Protein AF-A0A1B6F7K8-F1 (afdb_monomer_lite)

Foldseek 3Di:
DDDDDDDPPPPPPPPPPPPFAWDDPVCVVVQVVVQVVVLVVVLVPDDDDVQKHKHKDWDDKTKGKDWDQFDPDPPDPDGPRFTKMKIKIKTKMKIDIDGNDPPVPDDDDDIDMDIDIDMDIGTDDD

Radius of gyration: 22.75 Å; chains: 1; bounding box: 35×59×70 Å

pLDDT: mean 77.18, std 21.21, range [31.78, 95.88]

Sequence (126 aa):
MKRSTIIFLFGLVHQVVSGGVDTDASDKENLKQIKEIFQKIMQDYVVDEEGYETTVTLETLRCTKEMLRPISSPGVGVALFVTGTFYTCHILLNYERVCKKPSSECREKQNWSSTCQASFSLFGGE

Secondary structure (DSSP, 8-state):
-------------------PEEP-GGGHHHHHHHHHHHHHHHHHT--PPTTEEEEEEEEEEEEEEEEE-----TT-S------EEEEEEEEEEEEEEEE-S-TTTPPP---EEEEEEEEEEEE---

Structure (mmCIF, N/CA/C/O backbone):
data_AF-A0A1B6F7K8-F1
#
_entry.id   AF-A0A1B6F7K8-F1
#
loop_
_atom_site.group_PDB
_atom_site.id
_atom_site.type_symbol
_atom_site.label_atom_id
_atom_site.label_alt_id
_atom_site.label_comp_id
_atom_site.label_asym_id
_atom_site.label_entity_id
_atom_site.label_seq_id
_atom_site.pdbx_PDB_ins_code
_atom_site.Cartn_x
_atom_site.Cartn_y
_atom_site.Cartn_z
_atom_site.occupancy
_atom_site.B_iso_or_equiv
_atom_site.auth_seq_id
_atom_site.auth_comp_id
_atom_site.auth_asym_id
_atom_site.auth_atom_id
_atom_site.pdbx_PDB_model_num
ATOM 1 N N . MET A 1 1 ? -10.746 -51.014 -28.600 1.00 41.94 1 MET A N 1
ATOM 2 C CA . MET A 1 1 ? -10.020 -50.108 -27.680 1.00 41.94 1 MET A CA 1
ATOM 3 C C . MET A 1 1 ? -8.995 -49.310 -28.476 1.00 41.94 1 MET A C 1
ATOM 5 O O . MET A 1 1 ? -8.011 -49.890 -28.914 1.00 41.94 1 MET A O 1
ATOM 9 N N . LYS A 1 2 ? -9.233 -48.016 -28.725 1.00 38.88 2 LYS A N 1
ATOM 10 C CA . LYS A 1 2 ? -8.229 -47.117 -29.319 1.00 38.88 2 LYS A CA 1
ATOM 11 C C . LYS A 1 2 ? -7.410 -46.510 -28.178 1.00 38.88 2 LYS A C 1
ATOM 13 O O . LYS A 1 2 ? -7.982 -45.858 -27.312 1.00 38.88 2 LYS A O 1
ATOM 18 N N . ARG A 1 3 ? -6.102 -46.774 -28.145 1.00 42.59 3 ARG A N 1
ATOM 19 C CA . ARG A 1 3 ? -5.166 -46.108 -27.230 1.00 42.59 3 ARG A CA 1
ATOM 20 C C . ARG A 1 3 ? -4.819 -44.753 -27.843 1.00 42.59 3 ARG A C 1
ATOM 22 O O . ARG A 1 3 ? -4.162 -44.714 -28.878 1.00 42.59 3 ARG A O 1
ATOM 29 N N . SER A 1 4 ? -5.309 -43.672 -27.246 1.00 34.06 4 SER A N 1
ATOM 30 C CA . SER A 1 4 ? -4.902 -42.315 -27.614 1.00 34.06 4 SER A CA 1
ATOM 31 C C . SER A 1 4 ? -3.630 -41.961 -26.852 1.00 34.06 4 SER A C 1
ATOM 33 O O . SER A 1 4 ? -3.636 -41.907 -25.625 1.00 34.06 4 SER A O 1
ATOM 35 N N . THR A 1 5 ? -2.542 -41.741 -27.584 1.00 54.03 5 THR A N 1
ATOM 36 C CA . THR A 1 5 ? -1.284 -41.222 -27.042 1.00 54.03 5 THR A CA 1
ATOM 37 C C . THR A 1 5 ? -1.395 -39.704 -26.961 1.00 54.03 5 THR A C 1
ATOM 39 O O . THR A 1 5 ? -1.469 -39.035 -27.989 1.00 54.03 5 THR A O 1
ATOM 42 N N . ILE A 1 6 ? -1.435 -39.161 -25.746 1.00 47.00 6 ILE A N 1
ATOM 43 C CA . ILE A 1 6 ? -1.378 -37.717 -25.505 1.00 47.00 6 ILE A CA 1
ATOM 44 C C . ILE A 1 6 ? 0.102 -37.340 -25.407 1.00 47.00 6 ILE A C 1
ATOM 46 O O . ILE A 1 6 ? 0.795 -37.775 -24.489 1.00 47.00 6 ILE A O 1
ATOM 50 N N . ILE A 1 7 ? 0.596 -36.570 -26.376 1.00 47.97 7 ILE A N 1
ATOM 51 C CA . ILE A 1 7 ? 1.956 -36.024 -26.369 1.00 47.97 7 ILE A CA 1
ATOM 52 C C . ILE A 1 7 ? 1.892 -34.663 -25.677 1.00 47.97 7 ILE A C 1
ATOM 54 O O . ILE A 1 7 ? 1.311 -33.720 -26.212 1.00 47.97 7 ILE A O 1
ATOM 58 N N . PHE A 1 8 ? 2.485 -34.557 -24.488 1.00 34.47 8 PHE A N 1
ATOM 59 C CA . PHE A 1 8 ? 2.730 -33.268 -23.849 1.00 34.47 8 PHE A CA 1
ATOM 60 C C . PHE A 1 8 ? 3.961 -32.642 -24.500 1.00 34.47 8 PHE A C 1
ATOM 62 O O . PHE A 1 8 ? 5.097 -33.007 -24.199 1.00 34.47 8 PHE A O 1
ATOM 69 N N . LEU A 1 9 ? 3.736 -31.706 -25.421 1.00 42.16 9 LEU A N 1
ATOM 70 C CA . LEU A 1 9 ? 4.779 -30.783 -25.843 1.00 42.16 9 LEU A CA 1
ATOM 71 C C . LEU A 1 9 ? 5.032 -29.839 -24.667 1.00 42.16 9 LEU A C 1
ATOM 73 O O . LEU A 1 9 ? 4.325 -28.849 -24.490 1.00 42.16 9 LEU A O 1
ATOM 77 N N . PHE A 1 10 ? 6.028 -30.168 -23.845 1.00 37.97 10 PHE A N 1
ATOM 78 C CA . PHE A 1 10 ? 6.666 -29.183 -22.984 1.00 37.97 10 PHE A CA 1
ATOM 79 C C . PHE A 1 10 ? 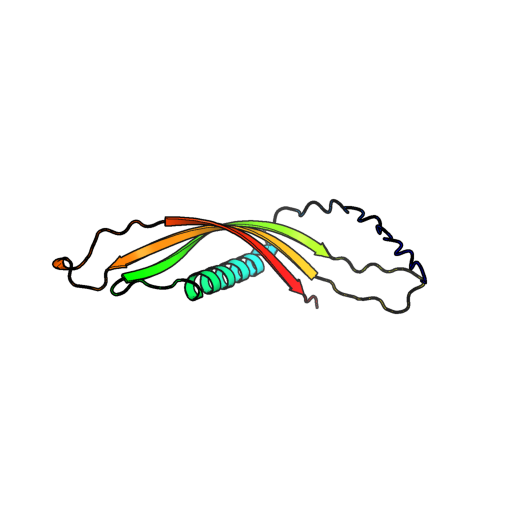7.338 -28.173 -23.909 1.00 37.97 10 PHE A C 1
ATOM 81 O O . PHE A 1 10 ? 8.484 -28.339 -24.325 1.00 37.97 10 PHE A O 1
ATOM 88 N N . GLY A 1 11 ? 6.573 -27.151 -24.291 1.00 38.12 11 GLY A N 1
ATOM 89 C CA . GLY A 1 11 ? 7.135 -25.924 -24.812 1.00 38.12 11 GLY A CA 1
ATOM 90 C C . GLY A 1 11 ? 8.142 -25.454 -23.781 1.00 38.12 11 GLY A C 1
ATOM 91 O O . GLY A 1 11 ? 7.786 -25.240 -22.623 1.00 38.12 11 GLY A O 1
ATOM 92 N N . LEU A 1 12 ? 9.401 -25.400 -24.205 1.00 37.53 12 LEU A N 1
ATOM 93 C CA . LEU A 1 12 ? 10.501 -24.802 -23.480 1.00 37.53 12 LEU A CA 1
ATOM 94 C C . LEU A 1 12 ? 10.013 -23.433 -22.997 1.00 37.53 12 LEU A C 1
ATOM 96 O O . LEU A 1 12 ? 9.980 -22.470 -23.766 1.00 37.53 12 LEU A O 1
ATOM 100 N N . VAL A 1 13 ? 9.590 -23.344 -21.738 1.00 34.94 13 VAL A N 1
ATOM 101 C CA . VAL A 1 13 ? 9.498 -22.059 -21.067 1.00 34.94 13 VAL A CA 1
ATOM 102 C C . VAL A 1 13 ? 10.957 -21.693 -20.888 1.00 34.94 13 VAL A C 1
ATOM 104 O O . VAL A 1 13 ? 11.589 -22.054 -19.897 1.00 34.94 13 VAL A O 1
ATOM 107 N N . HIS A 1 14 ? 11.536 -21.057 -21.910 1.00 31.78 14 HIS A N 1
ATOM 108 C CA . HIS A 1 14 ?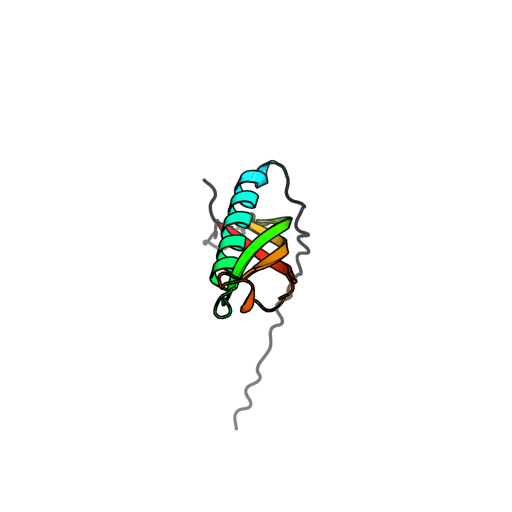 12.639 -20.160 -21.663 1.00 31.78 14 HIS A CA 1
ATOM 109 C C . HIS A 1 14 ? 12.081 -19.215 -20.610 1.00 31.78 14 HIS A C 1
ATOM 111 O O . HIS A 1 14 ? 11.287 -18.325 -20.915 1.00 31.78 14 HIS A O 1
ATOM 117 N N . GLN A 1 15 ? 12.440 -19.477 -19.354 1.00 35.72 15 GLN A N 1
ATOM 118 C CA . GLN A 1 15 ? 12.610 -18.434 -18.373 1.00 35.72 15 GLN A CA 1
ATOM 119 C C . GLN A 1 15 ? 13.548 -17.442 -19.051 1.00 35.72 15 GLN A C 1
ATOM 121 O O . GLN A 1 15 ? 14.769 -17.534 -18.952 1.00 35.72 15 GLN A O 1
ATOM 126 N N . VAL A 1 16 ? 12.972 -16.520 -19.818 1.00 34.09 16 VAL A N 1
ATOM 127 C CA . VAL A 1 16 ? 13.578 -15.220 -19.971 1.00 34.09 16 VAL A CA 1
ATOM 128 C C . VAL A 1 16 ? 13.557 -14.720 -18.542 1.00 34.09 16 VAL A C 1
ATOM 130 O O . VAL A 1 16 ? 12.523 -14.310 -18.022 1.00 34.09 16 VAL A O 1
ATOM 133 N N . VAL A 1 17 ? 14.683 -14.904 -17.857 1.00 38.81 17 VAL A N 1
ATOM 134 C CA . VAL A 1 17 ? 15.000 -14.196 -16.628 1.00 38.81 17 VAL A CA 1
ATOM 135 C C . VAL A 1 17 ? 15.122 -12.738 -17.054 1.00 38.81 17 VAL A C 1
ATOM 137 O O . VAL A 1 17 ? 16.207 -12.209 -17.263 1.00 38.81 17 VAL A O 1
ATOM 140 N N . SER A 1 18 ? 13.977 -12.114 -17.295 1.00 45.25 18 SER A N 1
ATOM 141 C CA . SER A 1 18 ? 13.840 -10.679 -17.359 1.00 45.25 18 SER A CA 1
ATOM 142 C C . SER A 1 18 ? 13.742 -10.269 -15.902 1.00 45.25 18 SER A C 1
ATOM 144 O O . SER A 1 18 ? 12.675 -10.271 -15.294 1.00 45.25 18 SER A O 1
ATOM 146 N N . GLY A 1 19 ? 14.904 -10.115 -15.267 1.00 57.66 19 GLY A N 1
ATOM 147 C CA . GLY A 1 19 ? 14.956 -9.586 -13.914 1.00 57.66 19 GLY A CA 1
ATOM 148 C C . GLY A 1 19 ? 14.357 -8.190 -13.965 1.00 57.66 19 GLY A C 1
ATOM 149 O O . GLY A 1 19 ? 14.962 -7.301 -14.562 1.00 57.66 19 GLY A O 1
ATOM 150 N N . GLY A 1 20 ? 13.155 -8.022 -13.407 1.00 68.94 20 GLY A N 1
ATOM 151 C CA . GLY A 1 20 ? 12.533 -6.710 -13.292 1.00 68.94 20 GLY A CA 1
ATOM 152 C C . GLY A 1 20 ? 13.531 -5.737 -12.668 1.00 68.94 20 GLY A C 1
ATOM 153 O O . GLY A 1 20 ? 14.202 -6.073 -11.692 1.00 68.94 20 GLY A O 1
ATOM 154 N N . VAL A 1 21 ? 13.669 -4.558 -13.261 1.00 86.31 21 VAL A N 1
ATOM 155 C CA . VAL A 1 21 ? 14.557 -3.516 -12.738 1.00 86.31 21 VAL A CA 1
ATOM 156 C C . VAL A 1 21 ? 13.845 -2.764 -11.624 1.00 86.31 21 VAL A C 1
ATOM 158 O O . VAL A 1 21 ? 12.617 -2.678 -11.628 1.00 86.31 21 VAL A O 1
ATOM 161 N N . ASP A 1 22 ? 14.585 -2.206 -10.671 1.00 90.38 22 ASP A N 1
ATOM 162 C CA . ASP A 1 22 ? 13.977 -1.332 -9.668 1.00 90.38 22 ASP A CA 1
ATOM 163 C C . ASP A 1 22 ? 13.278 -0.145 -10.345 1.00 90.38 22 ASP A C 1
ATOM 165 O O . ASP A 1 22 ? 13.746 0.391 -11.356 1.00 90.38 22 ASP A O 1
ATOM 169 N N . THR A 1 23 ? 12.132 0.262 -9.800 1.00 88.50 23 THR A N 1
ATOM 170 C CA . THR A 1 23 ? 11.448 1.473 -10.264 1.00 88.50 23 THR A CA 1
ATOM 171 C C . THR A 1 23 ? 12.273 2.721 -9.976 1.00 88.50 23 THR A C 1
ATOM 173 O O . THR A 1 23 ? 12.965 2.801 -8.960 1.00 88.50 23 THR A O 1
ATOM 176 N N . ASP A 1 24 ? 12.147 3.721 -10.838 1.00 88.56 24 ASP A N 1
ATOM 177 C CA . ASP A 1 24 ? 12.893 4.972 -10.774 1.00 88.56 24 ASP A CA 1
ATOM 178 C C . ASP A 1 24 ? 11.951 6.190 -10.699 1.00 88.56 24 ASP A C 1
ATOM 180 O O . ASP A 1 24 ? 10.732 6.068 -10.557 1.00 88.56 24 ASP A O 1
ATOM 184 N N . ALA A 1 25 ? 12.513 7.400 -10.759 1.00 88.62 25 ALA A N 1
ATOM 185 C CA . ALA A 1 25 ? 11.744 8.638 -10.636 1.00 88.62 25 ALA A CA 1
ATOM 186 C C . ALA A 1 25 ? 10.643 8.804 -11.707 1.00 88.62 25 ALA A C 1
ATOM 188 O O . ALA A 1 25 ? 9.648 9.481 -11.437 1.00 88.62 25 ALA A O 1
ATOM 189 N N . SER A 1 26 ? 10.788 8.188 -12.887 1.00 88.00 26 SER A N 1
ATOM 190 C CA . SER A 1 26 ? 9.771 8.213 -13.949 1.00 88.00 26 SER A CA 1
ATOM 191 C C . SER A 1 26 ? 8.503 7.440 -13.579 1.00 88.00 26 SER A C 1
ATOM 193 O O . SER A 1 26 ? 7.427 7.758 -14.075 1.00 88.00 26 SER A O 1
ATOM 195 N N . ASP A 1 27 ? 8.593 6.487 -12.647 1.00 90.00 27 ASP A N 1
ATOM 196 C CA . ASP A 1 27 ? 7.461 5.660 -12.224 1.00 90.00 27 ASP A CA 1
ATOM 197 C C . ASP A 1 27 ? 6.606 6.318 -11.136 1.00 90.00 27 ASP A C 1
ATOM 199 O O . ASP A 1 27 ? 5.609 5.739 -10.712 1.00 90.00 27 ASP A O 1
ATOM 203 N N . LYS A 1 28 ? 6.971 7.514 -10.655 1.00 91.88 28 LYS A N 1
ATOM 204 C CA . LYS A 1 28 ? 6.353 8.144 -9.477 1.00 91.88 28 LYS A CA 1
ATOM 205 C C . LYS A 1 28 ? 4.824 8.202 -9.545 1.00 91.88 28 LYS A C 1
ATOM 207 O O . LYS A 1 28 ? 4.167 7.888 -8.554 1.00 91.88 28 LYS A O 1
ATOM 212 N N . GLU A 1 29 ? 4.263 8.605 -10.683 1.00 92.06 29 GLU A N 1
ATOM 213 C CA . GLU A 1 29 ? 2.807 8.718 -10.840 1.00 92.06 29 GLU A CA 1
ATOM 214 C C . GLU A 1 29 ? 2.138 7.339 -10.917 1.00 92.06 29 GLU A C 1
ATOM 216 O O . GLU A 1 29 ? 1.140 7.098 -10.241 1.00 92.06 29 GLU A O 1
ATOM 221 N N . ASN A 1 30 ? 2.747 6.392 -11.634 1.00 91.12 30 ASN A N 1
ATOM 222 C CA . ASN A 1 30 ? 2.264 5.012 -11.705 1.00 91.12 30 ASN A CA 1
ATOM 223 C C . ASN A 1 30 ? 2.275 4.346 -10.323 1.00 91.12 30 ASN A C 1
ATOM 225 O O . ASN A 1 30 ? 1.298 3.720 -9.923 1.00 91.12 30 ASN A O 1
ATOM 229 N N . LEU A 1 31 ? 3.350 4.528 -9.554 1.00 92.88 31 LEU A N 1
ATOM 230 C CA . LEU A 1 31 ? 3.472 4.012 -8.191 1.00 92.88 31 LEU A CA 1
ATOM 231 C C . LEU A 1 31 ? 2.456 4.641 -7.239 1.00 92.88 31 LEU A C 1
ATOM 233 O O . LEU A 1 31 ? 1.930 3.952 -6.365 1.00 92.88 31 LEU A O 1
ATOM 237 N N . LYS A 1 32 ? 2.155 5.932 -7.410 1.00 93.31 32 LYS A N 1
ATOM 238 C CA . LYS A 1 32 ? 1.101 6.608 -6.652 1.00 93.31 32 LYS A CA 1
ATOM 239 C C . LYS A 1 32 ? -0.267 5.987 -6.949 1.00 93.31 32 LYS A C 1
ATOM 241 O O . LYS A 1 32 ? -0.976 5.632 -6.012 1.00 93.31 32 LYS A O 1
ATOM 246 N N . GLN A 1 33 ? -0.599 5.780 -8.221 1.00 92.44 33 GLN A N 1
ATOM 247 C CA . GLN A 1 33 ? -1.861 5.146 -8.613 1.00 92.44 33 GLN A CA 1
ATOM 248 C C . GLN A 1 33 ? -1.951 3.695 -8.128 1.00 92.44 33 GLN A C 1
ATOM 250 O O . GLN A 1 33 ? -2.972 3.297 -7.574 1.00 92.44 33 GLN A O 1
ATOM 255 N N . ILE A 1 34 ? -0.869 2.918 -8.256 1.00 92.62 34 ILE A N 1
ATOM 256 C CA . ILE A 1 34 ? -0.777 1.554 -7.717 1.00 92.62 34 ILE A CA 1
ATOM 257 C C . ILE A 1 34 ? -1.044 1.556 -6.209 1.00 92.62 34 ILE A C 1
ATOM 259 O O . ILE A 1 34 ? -1.838 0.748 -5.727 1.00 92.62 34 ILE A O 1
ATOM 263 N N . LYS A 1 35 ? -0.423 2.483 -5.467 1.00 92.94 35 LYS A N 1
ATOM 264 C CA . LYS A 1 35 ? -0.631 2.633 -4.023 1.00 92.94 35 LYS A CA 1
ATOM 265 C C . LYS A 1 35 ? -2.101 2.900 -3.693 1.00 92.94 35 LYS A C 1
ATOM 267 O O . LYS A 1 35 ? -2.657 2.216 -2.838 1.00 92.94 35 LYS A O 1
ATOM 272 N N . GLU A 1 36 ? -2.717 3.872 -4.362 1.00 93.44 36 GLU A N 1
ATOM 273 C CA . GLU A 1 36 ? -4.109 4.274 -4.124 1.00 93.44 36 GLU A CA 1
ATOM 274 C C . GLU A 1 36 ? -5.097 3.149 -4.457 1.00 93.44 36 GLU A C 1
ATOM 276 O O . GLU A 1 36 ? -5.961 2.822 -3.642 1.00 93.44 36 GLU A O 1
ATOM 281 N N . ILE A 1 37 ? -4.934 2.510 -5.620 1.00 93.38 37 ILE A N 1
ATOM 282 C CA . ILE A 1 37 ? -5.782 1.397 -6.060 1.00 93.38 37 ILE A CA 1
ATOM 283 C C . ILE A 1 37 ? -5.653 0.224 -5.094 1.00 93.38 37 ILE A C 1
ATOM 285 O O . ILE A 1 37 ? -6.663 -0.317 -4.650 1.00 93.38 37 ILE A O 1
ATOM 289 N N . PHE A 1 38 ? -4.426 -0.165 -4.744 1.00 93.50 38 PHE A N 1
ATOM 290 C CA . PHE A 1 38 ? -4.216 -1.316 -3.878 1.00 93.50 38 PHE A CA 1
ATOM 291 C C . PHE A 1 38 ? -4.743 -1.065 -2.467 1.00 93.50 38 PHE A C 1
ATOM 293 O O . PHE A 1 38 ? -5.446 -1.912 -1.928 1.00 93.50 38 PHE A O 1
ATOM 300 N N . GLN A 1 39 ? -4.476 0.107 -1.883 1.00 94.56 39 GLN A N 1
ATOM 301 C CA . GLN A 1 39 ? -5.017 0.447 -0.568 1.00 94.56 39 GLN A CA 1
ATOM 302 C C . GLN A 1 39 ? -6.549 0.430 -0.576 1.00 94.56 39 GLN A C 1
ATOM 304 O O . GLN A 1 39 ? -7.145 -0.124 0.344 1.00 94.56 39 GLN A O 1
ATOM 309 N N . LYS A 1 40 ? -7.182 0.972 -1.624 1.00 94.62 40 LYS A N 1
ATOM 310 C CA . LYS A 1 40 ? -8.641 0.943 -1.767 1.00 94.62 40 LYS A CA 1
ATOM 311 C C . LYS A 1 40 ? -9.178 -0.484 -1.867 1.00 94.62 40 LYS A C 1
ATOM 313 O O . LYS A 1 40 ? -10.100 -0.821 -1.140 1.00 94.62 40 LYS A O 1
ATOM 318 N N . ILE A 1 41 ? -8.572 -1.328 -2.706 1.00 93.81 41 ILE A N 1
ATOM 319 C CA . ILE A 1 41 ? -8.940 -2.746 -2.813 1.00 93.81 41 ILE A CA 1
ATOM 320 C C . ILE A 1 41 ? -8.878 -3.398 -1.432 1.00 93.81 41 ILE A C 1
ATOM 322 O O . ILE A 1 41 ? -9.843 -4.013 -0.996 1.00 93.81 41 ILE A O 1
ATOM 326 N N . MET A 1 42 ? -7.765 -3.233 -0.720 1.00 94.62 42 MET A N 1
ATOM 327 C CA . MET A 1 42 ? -7.594 -3.859 0.587 1.00 94.62 42 MET A CA 1
ATOM 328 C C . MET A 1 42 ? -8.594 -3.333 1.617 1.00 94.62 42 MET A C 1
ATOM 330 O O . MET A 1 42 ? -9.087 -4.133 2.401 1.00 94.62 42 MET A O 1
ATOM 334 N N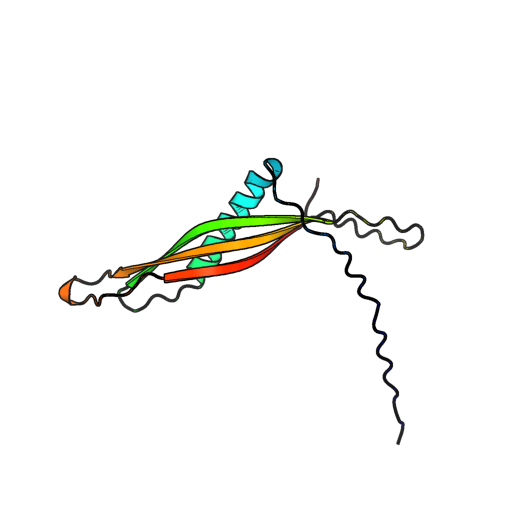 . GLN A 1 43 ? -8.928 -2.039 1.581 1.00 95.62 43 GLN A N 1
ATOM 335 C CA . GLN A 1 43 ? -9.981 -1.445 2.407 1.00 95.62 43 GLN A CA 1
ATOM 336 C C . GLN A 1 43 ? -11.362 -2.038 2.092 1.00 95.62 43 GLN A C 1
ATOM 338 O O . GLN A 1 43 ? -12.080 -2.401 3.019 1.00 95.62 43 GLN A O 1
ATOM 343 N N . ASP A 1 44 ? -11.710 -2.185 0.812 1.00 95.06 44 ASP A N 1
ATOM 344 C CA . ASP A 1 44 ? -13.005 -2.717 0.363 1.00 95.06 44 ASP A CA 1
ATOM 345 C C . ASP A 1 44 ? -13.194 -4.201 0.746 1.00 95.06 44 ASP A C 1
ATOM 347 O O . ASP A 1 44 ? -14.322 -4.664 0.914 1.00 95.06 44 ASP A O 1
ATOM 351 N N . TYR A 1 45 ? -12.099 -4.954 0.904 1.00 91.31 45 TYR A N 1
ATOM 352 C CA . TYR A 1 45 ? -12.125 -6.353 1.348 1.00 91.31 45 TYR A CA 1
ATOM 353 C C . TYR A 1 45 ? -12.142 -6.527 2.872 1.00 91.31 45 TYR A C 1
ATOM 355 O O . TYR A 1 45 ? -12.292 -7.662 3.342 1.00 91.31 45 TYR A O 1
ATOM 363 N N . VAL A 1 46 ? -11.989 -5.459 3.662 1.00 92.44 46 VAL A N 1
ATOM 364 C CA . VAL A 1 46 ? -12.100 -5.593 5.115 1.00 92.44 46 VAL A CA 1
ATOM 365 C C . VAL A 1 46 ? -13.554 -5.803 5.510 1.00 92.44 46 VAL A C 1
ATOM 367 O O . VAL A 1 46 ? -14.437 -5.017 5.182 1.00 92.44 46 VAL A O 1
ATOM 370 N N . VAL A 1 47 ? -13.790 -6.871 6.267 1.00 90.44 47 VAL A N 1
ATOM 371 C CA . VAL A 1 47 ? -15.069 -7.112 6.928 1.00 90.44 47 VAL A CA 1
ATOM 372 C C . VAL A 1 47 ? -14.965 -6.595 8.353 1.00 90.44 47 VAL A C 1
ATOM 374 O O . VAL A 1 47 ? -14.261 -7.178 9.181 1.00 90.44 47 VAL A O 1
ATOM 377 N N . ASP A 1 48 ? -15.661 -5.498 8.627 1.00 89.94 48 ASP A N 1
ATOM 378 C CA . ASP A 1 48 ? -15.709 -4.923 9.963 1.00 89.94 48 ASP A CA 1
ATOM 379 C C . ASP A 1 48 ? -16.467 -5.826 10.941 1.00 89.94 48 ASP A C 1
ATOM 381 O O . ASP A 1 48 ? -17.543 -6.358 10.653 1.00 89.94 48 ASP A O 1
ATOM 385 N N . GLU A 1 49 ? -15.892 -5.993 12.132 1.00 88.00 49 GLU A N 1
ATOM 386 C CA . GLU A 1 49 ? -16.589 -6.618 13.252 1.00 88.00 49 GLU A CA 1
ATOM 387 C C . GLU A 1 49 ? -17.612 -5.634 13.840 1.00 88.00 49 GLU A C 1
ATOM 389 O O . GLU A 1 49 ? -17.397 -4.425 13.867 1.00 88.00 49 GLU A O 1
ATOM 394 N N . GLU A 1 50 ? -18.725 -6.144 14.367 1.00 89.25 50 GLU A N 1
ATOM 395 C CA . GLU A 1 50 ? -19.804 -5.301 14.884 1.00 89.25 50 GLU A CA 1
ATOM 396 C C . GLU A 1 50 ? -19.321 -4.310 15.964 1.00 89.25 50 GLU A C 1
ATOM 398 O O . GLU A 1 50 ? -18.883 -4.694 17.052 1.00 89.25 50 GLU A O 1
ATOM 403 N N . GLY A 1 51 ? -19.464 -3.010 15.689 1.00 89.50 51 GLY A N 1
ATOM 404 C CA . GLY A 1 51 ? -19.038 -1.937 16.592 1.00 89.50 51 GLY A CA 1
ATOM 405 C C . GLY A 1 51 ? -17.572 -1.528 16.459 1.00 89.50 51 GLY A C 1
ATOM 406 O O . GLY A 1 51 ? -17.127 -0.670 17.222 1.00 89.50 51 GLY A O 1
ATOM 407 N N . TYR A 1 52 ? -16.843 -2.099 15.502 1.00 91.88 52 TYR A N 1
ATOM 408 C CA . TYR A 1 52 ? -15.492 -1.702 15.130 1.00 91.88 52 TYR A CA 1
ATOM 409 C C . TYR A 1 52 ? -15.479 -1.189 13.695 1.00 91.88 52 TYR A C 1
ATOM 411 O O . TYR A 1 52 ? -16.244 -1.646 12.856 1.00 91.88 52 TYR A O 1
ATOM 419 N N . GLU A 1 53 ? -14.591 -0.243 13.431 1.00 93.88 53 GLU A N 1
ATOM 420 C CA . GLU A 1 53 ? -14.240 0.196 12.086 1.00 93.88 53 GLU A CA 1
ATOM 421 C C . GLU A 1 53 ? -12.754 -0.079 11.885 1.00 93.88 53 GLU A C 1
ATOM 423 O O . GLU A 1 53 ? -11.933 0.237 12.757 1.00 93.88 53 GLU A O 1
ATOM 428 N N . THR A 1 54 ? -12.409 -0.680 10.754 1.00 95.06 54 THR A N 1
ATOM 429 C CA . THR A 1 54 ? -11.030 -0.979 10.394 1.00 95.06 54 THR A CA 1
ATOM 430 C C . THR A 1 54 ? -10.556 -0.031 9.308 1.00 95.06 54 THR A C 1
ATOM 432 O O . THR A 1 54 ? -11.141 0.049 8.231 1.00 95.06 54 THR A O 1
ATOM 435 N N . THR A 1 55 ? -9.433 0.633 9.550 1.00 95.88 55 THR A N 1
ATOM 436 C CA . THR A 1 55 ? -8.744 1.438 8.540 1.00 95.88 55 THR A CA 1
ATOM 437 C C . THR A 1 55 ? -7.517 0.696 8.031 1.00 95.88 55 THR A C 1
ATOM 439 O O . THR A 1 55 ? -6.686 0.236 8.816 1.00 95.88 55 THR A O 1
ATOM 442 N N . VAL A 1 56 ? -7.386 0.603 6.710 1.00 95.88 56 VAL A N 1
ATOM 443 C CA . VAL A 1 56 ? -6.220 0.043 6.031 1.00 95.88 56 VAL A CA 1
ATOM 444 C C . VAL A 1 56 ? -5.301 1.170 5.590 1.00 95.88 56 VAL A C 1
ATOM 446 O O . VAL A 1 56 ? -5.695 2.083 4.859 1.00 95.88 56 VAL A O 1
ATOM 449 N N . THR A 1 57 ? -4.038 1.079 5.990 1.00 95.12 57 THR A N 1
ATOM 450 C CA . THR A 1 57 ? -2.983 1.997 5.564 1.00 95.12 57 THR A CA 1
ATOM 451 C C . THR A 1 57 ? -1.859 1.228 4.888 1.00 95.12 57 THR A C 1
ATOM 453 O O . THR A 1 57 ? -1.491 0.129 5.302 1.00 95.12 57 THR A O 1
ATOM 456 N N . LEU A 1 58 ? -1.316 1.800 3.814 1.00 94.19 58 LEU A N 1
ATOM 457 C CA . LEU A 1 58 ? -0.159 1.243 3.124 1.00 94.19 58 LEU A CA 1
ATOM 458 C C . LEU A 1 58 ? 1.110 1.941 3.615 1.00 94.19 58 LEU A C 1
ATOM 460 O O . LEU A 1 58 ? 1.357 3.107 3.278 1.00 94.19 58 LEU A O 1
ATOM 464 N N . GLU A 1 59 ? 1.924 1.206 4.373 1.00 90.94 59 GLU A N 1
ATOM 465 C CA . GLU A 1 59 ? 3.178 1.707 4.938 1.00 90.94 59 GLU A CA 1
ATOM 466 C C . GLU A 1 59 ? 4.300 1.733 3.907 1.00 90.94 59 GLU A C 1
ATOM 468 O O . GLU A 1 59 ? 4.936 2.762 3.690 1.00 90.94 59 GLU A O 1
ATOM 473 N N . THR A 1 60 ? 4.548 0.591 3.261 1.00 91.56 60 THR A N 1
ATOM 474 C CA . THR A 1 60 ? 5.684 0.416 2.353 1.00 91.56 60 THR A CA 1
ATOM 475 C C . THR A 1 60 ? 5.221 -0.180 1.035 1.00 91.56 60 THR A C 1
ATOM 477 O O . THR A 1 60 ? 4.490 -1.167 1.020 1.00 91.56 60 THR A O 1
ATOM 480 N N . LEU A 1 61 ? 5.694 0.404 -0.066 1.00 92.50 61 LEU A N 1
ATOM 481 C CA . LEU A 1 61 ? 5.544 -0.108 -1.425 1.00 92.50 61 LEU A CA 1
ATOM 482 C C . LEU A 1 61 ? 6.936 -0.194 -2.054 1.00 92.50 61 LEU A C 1
ATOM 484 O O . LEU A 1 61 ? 7.617 0.824 -2.170 1.00 92.50 61 LEU A O 1
ATOM 488 N N . ARG A 1 62 ? 7.362 -1.393 -2.451 1.00 92.31 62 ARG A N 1
ATOM 489 C CA . ARG A 1 62 ? 8.593 -1.600 -3.228 1.00 92.31 62 ARG A CA 1
ATOM 490 C C . ARG A 1 62 ? 8.251 -2.367 -4.483 1.00 92.31 62 ARG A C 1
ATOM 492 O O . ARG A 1 62 ? 7.746 -3.478 -4.369 1.00 92.31 62 ARG A O 1
ATOM 499 N N . CY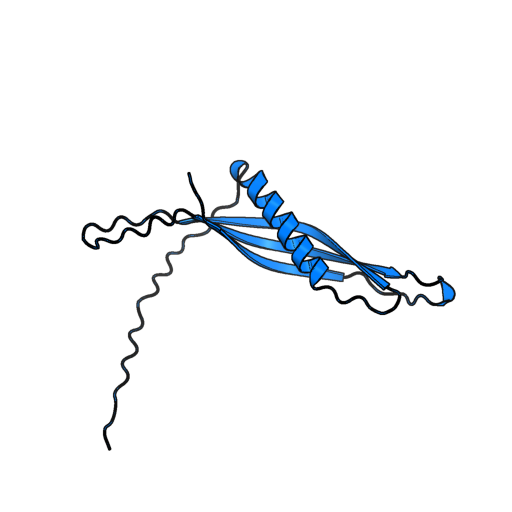S A 1 63 ? 8.526 -1.793 -5.644 1.00 92.62 63 CYS A N 1
ATOM 500 C CA . CYS A 1 63 ? 8.189 -2.413 -6.913 1.00 92.62 63 CYS A CA 1
ATOM 501 C C . CYS A 1 63 ? 9.425 -2.583 -7.790 1.00 92.62 63 CYS A C 1
ATOM 503 O O . CYS A 1 63 ? 10.301 -1.721 -7.819 1.00 92.62 63 CYS A O 1
ATOM 505 N N . THR A 1 64 ? 9.443 -3.671 -8.545 1.00 92.94 64 THR A N 1
ATOM 506 C CA . THR A 1 64 ? 10.265 -3.813 -9.745 1.00 92.94 64 THR A CA 1
ATOM 507 C C . THR A 1 64 ? 9.377 -3.656 -10.971 1.00 92.94 64 THR A C 1
ATOM 509 O O . THR A 1 64 ? 8.168 -3.897 -10.897 1.00 92.94 64 THR A O 1
ATOM 512 N N . LYS A 1 65 ? 9.956 -3.231 -12.094 1.00 89.69 65 LYS A N 1
ATOM 513 C CA . LYS A 1 65 ? 9.261 -3.084 -13.371 1.00 89.69 65 LYS A CA 1
ATOM 514 C C . LYS A 1 65 ? 9.907 -3.894 -14.484 1.00 89.69 65 LYS A C 1
ATOM 516 O O . LYS A 1 65 ? 11.125 -4.049 -14.546 1.00 89.69 65 LYS A O 1
ATOM 521 N N . GLU A 1 66 ? 9.078 -4.333 -15.414 1.00 87.38 66 GLU A N 1
ATOM 522 C CA . GLU A 1 66 ? 9.480 -4.935 -16.676 1.00 87.38 66 GLU A CA 1
ATOM 523 C C . GLU A 1 66 ? 8.739 -4.242 -17.821 1.00 87.38 66 GLU A C 1
ATOM 525 O O . GLU A 1 66 ? 7.525 -4.049 -17.764 1.00 87.38 66 GLU A O 1
ATOM 530 N N . MET A 1 67 ? 9.471 -3.850 -18.863 1.00 78.00 67 MET A N 1
ATOM 531 C CA . MET A 1 67 ? 8.886 -3.265 -20.068 1.00 78.00 67 MET A CA 1
ATOM 532 C C . MET A 1 67 ? 8.773 -4.340 -21.145 1.00 78.00 67 MET A C 1
ATOM 534 O O . MET A 1 67 ? 9.791 -4.837 -21.631 1.00 78.00 67 MET A O 1
ATOM 538 N N . LEU A 1 68 ? 7.549 -4.654 -21.569 1.00 70.62 68 LEU A N 1
ATOM 539 C CA . LEU A 1 68 ? 7.345 -5.471 -22.758 1.00 70.62 68 LEU A CA 1
ATOM 540 C C . LEU A 1 68 ? 7.634 -4.623 -23.993 1.00 70.62 68 LEU A C 1
ATOM 542 O O . LEU A 1 68 ? 6.938 -3.647 -24.279 1.00 70.62 68 LEU A O 1
ATOM 546 N N . ARG A 1 69 ? 8.682 -5.001 -24.728 1.00 59.81 69 ARG A N 1
ATOM 547 C CA . ARG A 1 69 ? 8.969 -4.440 -26.049 1.00 59.81 69 ARG A CA 1
ATOM 548 C C . ARG A 1 69 ? 8.288 -5.292 -27.119 1.00 59.81 69 ARG A C 1
ATOM 550 O O . ARG A 1 69 ? 8.328 -6.520 -27.016 1.00 59.81 69 ARG A O 1
ATOM 557 N N . PRO A 1 70 ? 7.705 -4.678 -28.160 1.00 58.50 70 PRO A N 1
ATOM 558 C CA . PRO A 1 70 ? 7.131 -5.430 -29.263 1.00 58.50 70 PRO A CA 1
ATOM 559 C C . PRO A 1 70 ? 8.214 -6.279 -29.935 1.00 58.50 70 PRO A C 1
ATOM 561 O O . PRO A 1 70 ? 9.279 -5.784 -30.307 1.00 58.50 70 PRO A O 1
ATOM 564 N N . ILE A 1 71 ? 7.934 -7.571 -30.094 1.00 55.56 71 ILE A N 1
ATOM 565 C CA . ILE A 1 71 ? 8.791 -8.484 -30.846 1.00 55.56 71 ILE A CA 1
ATOM 566 C C . ILE A 1 71 ? 8.399 -8.346 -32.316 1.00 55.56 71 ILE A C 1
ATOM 568 O O . ILE A 1 71 ? 7.365 -8.859 -32.746 1.00 55.56 71 ILE A O 1
ATOM 572 N N . SER A 1 72 ? 9.213 -7.651 -33.106 1.00 51.47 72 SER A N 1
ATOM 573 C CA . SER A 1 72 ? 9.089 -7.676 -34.562 1.00 51.47 72 SER A CA 1
ATOM 574 C C . SER A 1 72 ? 9.718 -8.966 -35.090 1.00 51.47 72 SER A C 1
ATOM 576 O O . SER A 1 72 ? 10.926 -9.059 -35.292 1.00 51.47 72 SER A O 1
ATOM 578 N N . SER A 1 73 ? 8.902 -10.002 -35.299 1.00 47.81 73 SER A N 1
ATOM 579 C CA . SER A 1 73 ? 9.346 -11.196 -36.024 1.00 47.81 73 SER A CA 1
ATOM 580 C C . SER A 1 73 ? 9.061 -11.011 -37.520 1.00 47.81 73 SER A C 1
ATOM 582 O O . SER A 1 73 ? 7.889 -10.902 -37.900 1.00 47.81 73 SER A O 1
ATOM 584 N N . PRO A 1 74 ? 10.084 -10.939 -38.391 1.00 46.34 74 PRO A N 1
ATOM 585 C CA . PRO A 1 74 ? 9.866 -10.825 -39.826 1.00 46.34 74 PRO A CA 1
ATOM 586 C C . PRO A 1 74 ? 9.306 -12.158 -40.347 1.00 46.34 74 PRO A C 1
ATOM 588 O O . PRO A 1 74 ? 10.045 -13.121 -40.523 1.00 46.34 74 PRO A O 1
ATOM 591 N N . GLY A 1 75 ? 7.988 -12.235 -40.557 1.00 54.59 75 GLY A N 1
ATOM 592 C CA . GLY A 1 75 ? 7.333 -13.409 -41.154 1.00 54.59 75 GLY A CA 1
ATOM 593 C C . GLY A 1 75 ? 5.944 -13.755 -40.611 1.00 54.59 75 GLY A C 1
ATOM 594 O O . GLY A 1 75 ? 5.215 -14.498 -41.263 1.00 54.59 75 GLY A O 1
ATOM 595 N N . VAL A 1 76 ? 5.538 -13.202 -39.464 1.00 50.38 76 VAL A N 1
ATOM 596 C CA . VAL A 1 76 ? 4.195 -13.409 -38.897 1.00 50.38 76 VAL A CA 1
ATOM 597 C C . VAL A 1 76 ? 3.442 -12.084 -38.974 1.00 50.38 76 VAL A C 1
ATOM 599 O O . VAL A 1 76 ? 3.747 -11.149 -38.243 1.00 50.38 76 VAL A O 1
ATOM 602 N N . GLY A 1 77 ? 2.485 -11.983 -39.899 1.00 42.62 77 GLY A N 1
ATOM 603 C CA . GLY A 1 77 ? 1.738 -10.762 -40.241 1.00 42.62 77 GLY A CA 1
ATOM 604 C C . GLY A 1 77 ? 0.787 -10.219 -39.166 1.00 42.62 77 GLY A C 1
ATOM 605 O O . GLY A 1 77 ? -0.212 -9.595 -39.509 1.00 42.62 77 GLY A O 1
ATOM 606 N N . VAL A 1 78 ? 1.066 -10.447 -37.881 1.00 45.16 78 VAL A N 1
ATOM 607 C CA . VAL A 1 78 ? 0.308 -9.883 -36.760 1.00 45.16 78 VAL A CA 1
ATOM 608 C C . VAL A 1 78 ? 1.303 -9.429 -35.694 1.00 45.16 78 VAL A C 1
ATOM 610 O O . VAL A 1 78 ? 1.675 -10.179 -34.795 1.00 45.16 78 VAL A O 1
ATOM 613 N N . ALA A 1 79 ? 1.785 -8.196 -35.818 1.00 46.97 79 ALA A N 1
ATOM 614 C CA . ALA A 1 79 ? 2.527 -7.556 -34.744 1.00 46.97 79 ALA A CA 1
ATOM 615 C C . ALA A 1 79 ? 1.526 -7.168 -33.644 1.00 46.97 79 ALA A C 1
ATOM 617 O O . ALA A 1 79 ? 0.761 -6.216 -33.787 1.00 46.97 79 ALA A O 1
ATOM 618 N N . LEU A 1 80 ? 1.498 -7.930 -32.549 1.00 49.34 80 LEU A N 1
ATOM 619 C CA . LEU A 1 80 ? 0.871 -7.489 -31.304 1.00 49.34 80 LEU A CA 1
ATOM 620 C C . LEU A 1 80 ? 1.769 -6.394 -30.714 1.00 49.34 80 LEU A C 1
ATOM 622 O O . LEU A 1 80 ? 2.694 -6.673 -29.954 1.00 49.34 80 LEU A O 1
ATOM 626 N N . PHE A 1 81 ? 1.525 -5.144 -31.111 1.00 52.12 81 PHE A N 1
ATOM 627 C CA . PHE A 1 81 ? 2.162 -3.948 -30.552 1.00 52.12 81 PHE A CA 1
ATOM 628 C C . PHE A 1 81 ? 1.635 -3.668 -29.138 1.00 52.12 81 PHE A C 1
ATOM 630 O O . PHE A 1 81 ? 1.058 -2.619 -28.870 1.00 52.12 81 PHE A O 1
ATOM 637 N N . VAL A 1 82 ? 1.769 -4.626 -28.222 1.00 55.31 82 VAL A N 1
ATOM 638 C CA . VAL A 1 82 ? 1.430 -4.399 -26.817 1.00 55.31 82 VAL A CA 1
ATOM 639 C C . VAL A 1 82 ? 2.691 -3.906 -26.126 1.00 55.31 82 VAL A C 1
ATOM 641 O O . VAL A 1 82 ? 3.453 -4.683 -25.556 1.00 55.31 82 VAL A O 1
ATOM 644 N N . THR A 1 83 ? 2.930 -2.600 -26.225 1.00 64.69 83 THR A N 1
ATOM 645 C CA . THR A 1 83 ? 3.878 -1.926 -25.338 1.00 64.69 83 THR A CA 1
ATOM 646 C C . THR A 1 83 ? 3.194 -1.766 -23.986 1.00 64.69 83 THR A C 1
ATOM 648 O O . THR A 1 83 ? 2.088 -1.228 -23.896 1.00 64.69 83 THR A O 1
ATOM 651 N N . GLY A 1 84 ? 3.821 -2.270 -22.931 1.00 75.81 84 GLY A N 1
ATOM 652 C CA . GLY A 1 84 ? 3.261 -2.190 -21.589 1.00 75.81 84 GLY A CA 1
ATOM 653 C C . GLY A 1 84 ? 4.330 -2.340 -20.523 1.00 75.81 84 GLY A C 1
ATOM 654 O O . GLY A 1 84 ? 5.378 -2.946 -20.760 1.00 75.81 84 GLY A O 1
ATOM 655 N N . THR A 1 85 ? 4.041 -1.793 -19.349 1.00 84.50 85 THR A N 1
ATOM 656 C CA . THR A 1 85 ? 4.912 -1.898 -18.179 1.00 84.50 85 THR A CA 1
ATOM 657 C C . THR A 1 85 ? 4.232 -2.758 -17.126 1.00 84.50 85 THR A C 1
ATOM 659 O O . THR A 1 85 ? 3.085 -2.516 -16.747 1.00 84.50 85 THR A O 1
ATOM 662 N N . PHE A 1 86 ? 4.950 -3.767 -16.651 1.00 88.69 86 PHE A N 1
ATOM 663 C CA . PHE A 1 86 ? 4.516 -4.674 -15.600 1.00 88.69 86 PHE A CA 1
ATOM 664 C C . PHE A 1 86 ? 5.248 -4.314 -14.324 1.00 88.69 86 PHE A C 1
ATOM 666 O O . PHE A 1 86 ? 6.472 -4.321 -14.306 1.00 88.69 86 PHE A O 1
ATOM 673 N N . TYR A 1 87 ? 4.510 -4.022 -13.262 1.00 90.38 87 TYR A N 1
ATOM 674 C CA . TYR A 1 87 ? 5.057 -3.764 -11.939 1.00 90.38 87 TYR A CA 1
ATOM 675 C C . TYR A 1 87 ? 4.808 -4.976 -11.052 1.00 90.38 87 TYR A C 1
ATOM 677 O O . TYR A 1 87 ? 3.675 -5.439 -10.958 1.00 90.38 87 TYR A O 1
ATOM 685 N N . THR A 1 88 ? 5.840 -5.467 -10.373 1.00 93.00 88 THR A N 1
ATOM 686 C CA . THR A 1 88 ? 5.703 -6.456 -9.298 1.00 93.00 88 THR A CA 1
ATOM 687 C C . THR A 1 88 ? 6.075 -5.792 -7.989 1.00 93.00 88 THR A C 1
ATOM 689 O O . THR A 1 88 ? 7.204 -5.346 -7.819 1.00 93.00 88 THR A O 1
ATOM 692 N N . CYS A 1 89 ? 5.118 -5.711 -7.071 1.00 92.75 89 CYS A N 1
ATOM 693 C CA . CYS A 1 89 ? 5.222 -4.916 -5.861 1.00 92.75 89 CYS A CA 1
ATOM 694 C C . CYS A 1 89 ? 5.135 -5.778 -4.601 1.0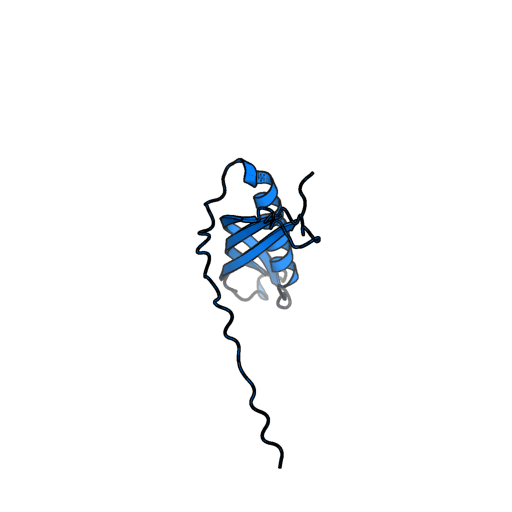0 92.75 89 CYS A C 1
ATOM 696 O O . CYS A 1 89 ? 4.213 -6.579 -4.455 1.00 92.75 89 CYS A O 1
ATOM 698 N N . HIS A 1 90 ? 6.057 -5.553 -3.668 1.00 94.00 90 HIS A N 1
ATOM 699 C CA . HIS A 1 90 ? 5.985 -5.995 -2.280 1.00 94.00 90 HIS A CA 1
ATOM 700 C C . HIS A 1 90 ? 5.410 -4.870 -1.423 1.00 94.00 90 HIS A C 1
ATOM 702 O O . HIS A 1 90 ? 5.887 -3.731 -1.462 1.00 94.00 90 HIS A O 1
ATOM 708 N N . ILE A 1 91 ? 4.371 -5.197 -0.662 1.00 93.56 91 ILE A N 1
ATOM 709 C CA . ILE A 1 91 ? 3.505 -4.223 -0.008 1.00 93.56 91 ILE A CA 1
ATOM 710 C C . ILE A 1 91 ? 3.366 -4.588 1.461 1.00 93.56 91 ILE A C 1
ATOM 712 O O . ILE A 1 91 ? 3.050 -5.731 1.780 1.00 93.56 91 ILE A O 1
ATOM 716 N N . LEU A 1 92 ? 3.578 -3.618 2.346 1.00 94.12 92 LEU A N 1
ATOM 717 C CA . LEU A 1 92 ? 3.269 -3.739 3.767 1.00 94.12 92 LEU A CA 1
ATOM 718 C C . LEU A 1 92 ? 2.030 -2.904 4.078 1.00 94.12 92 LEU A C 1
ATOM 720 O O . LEU A 1 92 ? 2.013 -1.691 3.847 1.00 94.12 92 LEU A O 1
ATOM 724 N N . LEU A 1 93 ? 1.005 -3.575 4.589 1.00 93.94 93 LEU A N 1
ATOM 725 C CA . LEU A 1 93 ? -0.256 -2.985 5.011 1.00 93.94 93 LEU A CA 1
ATOM 726 C C . LEU A 1 93 ? -0.375 -3.058 6.524 1.00 93.94 93 LEU A C 1
ATOM 728 O O . LEU A 1 93 ? -0.039 -4.084 7.118 1.00 93.94 93 LEU A O 1
ATOM 732 N N . ASN A 1 94 ? -0.968 -2.024 7.100 1.00 95.88 94 ASN A N 1
ATOM 733 C CA . ASN A 1 94 ? -1.420 -2.003 8.476 1.00 95.88 94 ASN A CA 1
ATOM 734 C C . ASN A 1 94 ? -2.928 -1.855 8.535 1.00 95.88 94 ASN A C 1
ATOM 736 O O . ASN A 1 94 ? -3.530 -1.111 7.760 1.00 95.88 94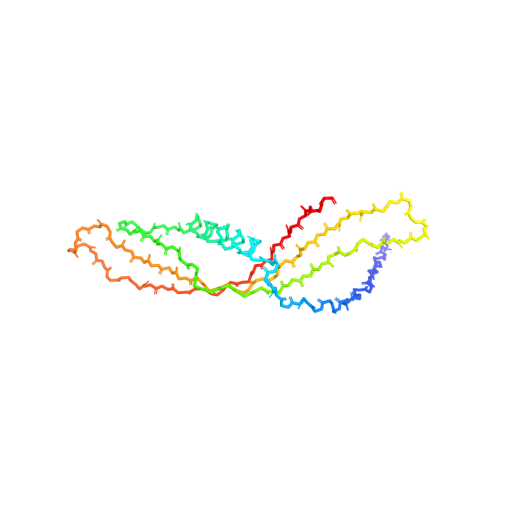 ASN A O 1
ATOM 740 N N . TYR A 1 95 ? -3.506 -2.533 9.511 1.00 95.19 95 TYR A N 1
ATOM 741 C CA . TYR A 1 95 ? -4.923 -2.534 9.792 1.00 95.19 95 TYR A CA 1
ATOM 742 C C . TYR A 1 95 ? -5.114 -2.034 11.215 1.00 95.19 95 TYR A C 1
ATOM 744 O O . TYR A 1 95 ? -4.701 -2.680 12.184 1.00 95.19 95 TYR A O 1
ATOM 752 N N . GLU A 1 96 ? -5.727 -0.866 11.323 1.00 94.81 96 GLU A N 1
ATOM 753 C CA . GLU A 1 96 ? -6.059 -0.243 12.592 1.00 94.81 96 GLU A CA 1
ATOM 754 C C . GLU A 1 96 ? -7.539 -0.461 12.880 1.00 94.81 96 GLU A C 1
ATOM 756 O O . GLU A 1 96 ? -8.384 -0.075 12.075 1.00 94.81 96 GLU A O 1
ATOM 761 N N . ARG A 1 97 ? -7.857 -1.086 14.017 1.00 93.38 97 ARG A N 1
ATOM 762 C CA . ARG A 1 97 ? -9.243 -1.302 14.447 1.00 93.38 97 ARG A CA 1
ATOM 763 C C . ARG A 1 97 ? -9.610 -0.325 15.550 1.00 93.38 97 ARG A C 1
ATOM 765 O O . ARG A 1 97 ? -9.029 -0.354 16.632 1.00 93.38 97 ARG A O 1
ATOM 772 N N . VAL A 1 98 ? -10.648 0.467 15.309 1.00 92.50 98 VAL A N 1
ATOM 773 C CA . VAL A 1 98 ? -11.162 1.444 16.270 1.00 92.50 98 VAL A CA 1
ATOM 774 C C . VAL A 1 98 ? -12.582 1.068 16.667 1.00 92.50 98 VAL A C 1
ATOM 776 O O . VAL A 1 98 ? -13.467 0.934 15.826 1.00 92.50 98 VAL A O 1
ATOM 779 N N . CYS A 1 99 ? -12.812 0.915 17.969 1.00 92.50 99 CYS A N 1
ATOM 780 C CA . CYS A 1 99 ? -14.149 0.699 18.509 1.00 92.50 99 CYS A CA 1
ATOM 781 C C . CYS A 1 99 ? -14.976 1.994 18.424 1.00 92.50 99 CYS A C 1
ATOM 783 O O . CYS A 1 99 ? -14.518 3.054 18.849 1.00 92.50 99 CYS A O 1
ATOM 785 N N . LYS A 1 100 ? -16.201 1.906 17.895 1.00 92.81 100 LYS A N 1
ATOM 786 C CA . LYS A 1 100 ? -17.160 3.025 17.792 1.00 92.81 100 LYS A CA 1
ATOM 787 C C . LYS A 1 100 ? -18.255 2.989 18.856 1.00 92.81 100 LYS A C 1
ATOM 789 O O . LYS A 1 100 ? -19.035 3.932 18.963 1.00 92.81 100 LYS A O 1
ATOM 794 N N . LYS A 1 101 ? -18.323 1.905 19.628 1.00 90.25 101 LYS A N 1
ATOM 795 C CA . LYS A 1 101 ? -19.219 1.770 20.781 1.00 90.25 101 LYS A CA 1
ATOM 796 C C . LYS A 1 101 ? -18.678 2.570 21.981 1.00 90.25 101 LYS A C 1
ATOM 798 O O . LYS A 1 101 ? -17.507 2.956 21.982 1.00 90.25 101 LYS A O 1
ATOM 803 N N . PRO A 1 102 ? -19.503 2.833 23.010 1.00 90.69 102 PRO A N 1
ATOM 804 C CA . PRO A 1 102 ? -19.018 3.379 24.274 1.00 90.69 102 PRO A CA 1
ATOM 805 C C . PRO A 1 102 ? -17.869 2.535 24.836 1.00 90.69 102 PRO A C 1
ATOM 807 O O . PRO A 1 102 ? -17.868 1.311 24.703 1.00 90.69 102 PRO A O 1
ATOM 810 N N . SER A 1 103 ? -16.909 3.172 25.508 1.00 83.75 103 SER A N 1
ATOM 811 C CA . SER A 1 103 ? -15.696 2.503 26.008 1.00 83.75 103 SER A CA 1
ATOM 812 C C . SER A 1 103 ? -15.976 1.306 26.924 1.00 83.75 103 SER A C 1
ATOM 814 O O . SER A 1 103 ? -15.181 0.373 26.958 1.00 83.75 103 SER A O 1
ATOM 816 N N . SER A 1 104 ? -17.121 1.290 27.614 1.00 88.12 104 SER A N 1
ATOM 817 C CA . SER A 1 104 ? -17.585 0.173 28.448 1.00 88.12 104 SER A CA 1
ATOM 818 C C . SER A 1 104 ? -17.915 -1.107 27.671 1.00 88.12 104 SER A C 1
ATOM 820 O O . SER A 1 104 ? -17.956 -2.182 28.263 1.00 88.12 104 SER A O 1
ATOM 822 N N . GLU A 1 105 ? -18.176 -1.004 26.368 1.00 87.31 105 GLU A N 1
ATOM 823 C CA . GLU A 1 105 ? -18.530 -2.124 25.485 1.00 87.31 105 GLU A CA 1
ATOM 824 C C . GLU A 1 105 ? -17.368 -2.550 24.578 1.00 87.31 105 GLU A C 1
ATOM 826 O O . GLU A 1 105 ? -17.421 -3.601 23.934 1.00 87.31 105 GLU A O 1
ATOM 831 N N . CYS A 1 106 ? -16.305 -1.747 24.530 1.00 87.50 106 CYS A N 1
ATOM 832 C CA . CYS A 1 106 ? -15.143 -2.013 23.705 1.00 87.50 106 CYS A CA 1
ATOM 833 C C . CYS A 1 106 ? -14.264 -3.086 24.344 1.00 87.50 106 CYS A C 1
ATOM 835 O O . CYS A 1 106 ? -13.732 -2.925 25.441 1.00 87.50 106 CYS A O 1
ATOM 837 N N . ARG A 1 107 ? -14.052 -4.179 23.615 1.00 86.12 107 ARG A N 1
ATOM 838 C CA . ARG A 1 107 ? -12.960 -5.108 23.903 1.00 86.12 107 ARG A CA 1
ATOM 839 C C . ARG A 1 107 ? -11.676 -4.578 23.288 1.00 86.12 107 ARG A C 1
ATOM 841 O O . ARG A 1 107 ? -11.686 -4.021 22.187 1.00 86.12 107 ARG A O 1
ATOM 848 N N . GLU A 1 108 ? -10.565 -4.795 23.970 1.00 80.00 108 GLU A N 1
ATOM 849 C CA . GLU A 1 108 ? -9.265 -4.549 23.368 1.00 80.00 108 GLU A CA 1
ATOM 850 C C . GLU A 1 108 ? -9.089 -5.499 22.174 1.00 80.00 108 GLU A C 1
ATOM 852 O O . GLU A 1 108 ? -9.246 -6.720 22.286 1.00 80.00 108 GLU A O 1
ATOM 857 N N . LYS A 1 109 ? -8.844 -4.923 21.000 1.00 81.38 109 LYS A N 1
ATOM 858 C CA . LYS A 1 109 ? -8.569 -5.641 19.757 1.00 81.38 109 LYS A CA 1
ATOM 859 C C . LYS A 1 109 ? -7.233 -5.137 19.244 1.00 81.38 109 LYS A C 1
ATOM 861 O O . LYS A 1 109 ? -6.982 -3.937 19.264 1.00 81.38 109 LYS A O 1
ATOM 866 N N . GLN A 1 110 ? -6.377 -6.057 18.821 1.00 84.69 110 GLN A N 1
ATOM 867 C CA . GLN A 1 110 ? -5.057 -5.699 18.322 1.00 84.69 110 GLN A CA 1
ATOM 868 C C . GLN A 1 110 ? -5.126 -5.248 16.866 1.00 84.69 110 GLN A C 1
ATOM 870 O O . GLN A 1 110 ? -5.814 -5.857 16.042 1.00 84.69 110 GLN A O 1
ATOM 875 N N . ASN A 1 111 ? -4.354 -4.207 16.566 1.00 92.19 111 ASN A N 1
ATOM 876 C CA . ASN A 1 111 ? -3.960 -3.872 15.206 1.00 92.19 111 ASN A CA 1
ATOM 877 C C . ASN A 1 111 ? -3.099 -5.005 14.638 1.00 92.19 111 ASN A C 1
ATOM 879 O O . ASN A 1 111 ? -2.424 -5.721 15.383 1.00 92.19 111 ASN A O 1
ATOM 883 N N . TRP A 1 112 ? -3.109 -5.166 13.319 1.00 93.38 112 TRP A N 1
ATOM 884 C CA . TRP A 1 112 ? -2.277 -6.167 12.656 1.00 93.38 112 TRP A CA 1
ATOM 885 C C . TRP A 1 112 ? -1.694 -5.626 11.363 1.00 93.38 112 TRP A C 1
ATOM 887 O O . TRP A 1 112 ? -2.163 -4.632 10.811 1.00 93.38 112 TRP A O 1
ATOM 897 N N . SER A 1 113 ? -0.676 -6.321 10.872 1.00 94.31 113 SER A N 1
ATOM 898 C CA . SER A 1 113 ? -0.010 -6.000 9.617 1.00 94.31 113 SER A CA 1
ATOM 899 C C . SER A 1 113 ? -0.031 -7.205 8.689 1.00 94.31 113 SER A C 1
ATOM 901 O O . SER A 1 113 ? -0.086 -8.354 9.132 1.00 94.31 113 SER A O 1
ATOM 903 N N . SER A 1 114 ? 0.015 -6.950 7.385 1.00 92.50 114 SER A N 1
ATOM 904 C CA . SER A 1 114 ? 0.115 -7.991 6.366 1.00 92.50 114 SER A CA 1
ATOM 905 C C . SER A 1 114 ? 1.122 -7.594 5.302 1.00 92.50 114 SER A C 1
ATOM 907 O O . SER A 1 114 ? 1.191 -6.434 4.895 1.00 92.50 114 SER A O 1
ATOM 909 N N . THR A 1 115 ? 1.905 -8.568 4.848 1.00 93.56 115 THR A N 1
ATOM 910 C CA . THR A 1 115 ? 2.782 -8.407 3.692 1.00 93.56 115 THR A CA 1
ATOM 911 C C . THR A 1 115 ? 2.132 -9.064 2.484 1.00 93.56 115 THR A C 1
ATOM 913 O O . THR A 1 115 ? 1.776 -10.240 2.528 1.00 93.56 115 THR A O 1
ATOM 916 N N . CYS A 1 116 ? 1.995 -8.311 1.399 1.00 91.50 116 CYS A N 1
ATOM 917 C CA . CYS A 1 116 ? 1.394 -8.768 0.156 1.00 91.50 116 CYS A CA 1
ATOM 918 C C . CYS A 1 116 ? 2.390 -8.651 -0.998 1.00 91.50 116 CYS A C 1
ATOM 920 O O . CYS A 1 116 ? 3.259 -7.777 -1.006 1.00 91.50 116 CYS A O 1
ATOM 922 N N . GLN A 1 117 ? 2.222 -9.512 -1.996 1.00 93.06 117 GLN A N 1
ATOM 923 C CA . GLN A 1 117 ? 2.836 -9.350 -3.305 1.00 93.06 117 GLN A CA 1
ATOM 924 C C . GLN A 1 117 ? 1.721 -9.194 -4.336 1.00 93.06 117 GLN A C 1
ATOM 926 O O . GLN A 1 117 ? 0.772 -9.977 -4.336 1.00 93.06 117 GLN A O 1
ATOM 931 N N . ALA A 1 118 ? 1.825 -8.182 -5.191 1.00 90.88 118 ALA A N 1
ATOM 932 C CA . ALA A 1 118 ? 0.842 -7.905 -6.232 1.00 90.88 118 ALA A CA 1
ATOM 933 C C . ALA A 1 118 ? 1.532 -7.500 -7.535 1.00 90.88 118 ALA A C 1
ATOM 935 O O . ALA A 1 118 ? 2.589 -6.866 -7.513 1.00 90.88 118 ALA A O 1
ATOM 936 N N . SER A 1 119 ? 0.915 -7.852 -8.661 1.00 90.44 119 SER A N 1
ATOM 937 C CA . SER A 1 119 ? 1.397 -7.490 -9.993 1.00 90.44 119 SER A CA 1
ATOM 938 C C . SER A 1 119 ? 0.384 -6.593 -10.698 1.00 90.44 119 SER A C 1
ATOM 940 O O . SER A 1 119 ? -0.810 -6.888 -10.703 1.00 90.44 119 SER A O 1
ATOM 942 N N . PHE A 1 120 ? 0.868 -5.511 -11.302 1.00 89.50 120 PHE A N 1
ATOM 943 C CA . PHE A 1 120 ? 0.065 -4.515 -12.008 1.00 89.50 120 PHE A CA 1
ATOM 944 C C . PHE A 1 120 ? 0.557 -4.392 -13.442 1.00 89.50 120 PHE A C 1
ATOM 946 O O . PHE A 1 120 ? 1.760 -4.310 -13.681 1.00 89.50 120 PHE A O 1
ATOM 953 N N . SER A 1 121 ? -0.366 -4.353 -14.394 1.00 86.62 121 SER A N 1
ATOM 954 C CA . SER A 1 121 ? -0.042 -4.200 -15.810 1.00 86.62 121 SER A CA 1
ATOM 955 C C . SER A 1 121 ? -0.625 -2.890 -16.311 1.00 86.62 121 SER A C 1
ATOM 957 O O . SER A 1 121 ? -1.842 -2.705 -16.302 1.00 86.62 121 SER A O 1
ATOM 959 N N . LEU A 1 122 ? 0.248 -1.983 -16.738 1.00 81.12 122 LEU A N 1
ATOM 960 C CA . LEU A 1 122 ? -0.139 -0.744 -17.396 1.00 81.12 122 LEU A CA 1
ATOM 961 C C . LEU A 1 122 ? 0.029 -0.940 -18.900 1.00 81.12 122 LEU A C 1
ATOM 963 O O . LEU A 1 122 ? 1.147 -1.023 -19.413 1.00 81.12 122 LEU A O 1
ATOM 967 N N . PHE A 1 123 ? -1.107 -1.064 -19.583 1.00 73.44 123 PHE A N 1
ATOM 968 C CA . PHE A 1 123 ? -1.191 -1.159 -21.035 1.00 73.44 123 PHE A CA 1
ATOM 969 C C . PHE A 1 123 ? -1.568 0.211 -21.592 1.00 73.44 123 PHE A C 1
ATOM 971 O O . PHE A 1 123 ? -2.597 0.765 -21.210 1.00 73.44 123 PHE A O 1
ATOM 978 N N . GLY A 1 124 ? -0.739 0.748 -22.482 1.00 58.72 124 GLY A N 1
ATOM 979 C CA . GLY A 1 124 ? -0.940 2.075 -23.056 1.00 58.72 124 GLY A CA 1
ATOM 980 C C . GLY A 1 124 ? 0.372 2.840 -23.139 1.00 58.72 124 GLY A C 1
ATOM 981 O O . GLY A 1 124 ? 0.912 3.278 -22.128 1.00 58.72 124 GLY A O 1
ATOM 982 N N . GLY A 1 125 ? 0.873 2.977 -24.360 1.00 43.97 125 GLY A N 1
ATOM 983 C CA . GLY A 1 125 ? 1.751 4.067 -24.761 1.00 43.97 125 GLY A CA 1
ATOM 984 C C . GLY A 1 125 ? 0.994 4.906 -25.786 1.00 43.97 125 GLY A C 1
ATOM 985 O O . GLY A 1 125 ? 0.089 4.383 -26.441 1.00 43.97 125 GLY A O 1
ATOM 986 N N . GLU A 1 126 ? 1.334 6.187 -25.875 1.00 37.47 126 GLU A N 1
ATOM 987 C CA . GLU A 1 126 ? 1.009 7.019 -27.042 1.00 37.47 126 GLU A CA 1
ATOM 988 C C . GLU A 1 126 ? 1.363 6.328 -28.370 1.00 37.47 126 GLU A C 1
ATOM 990 O O . GLU A 1 126 ? 2.367 5.572 -28.408 1.00 37.47 126 GLU A O 1
#

Organism: NCBI:txid1464854